Protein AF-A0A0F9H558-F1 (afdb_monomer_lite)

Radius of gyration: 20.4 Å; chains: 1; bounding box: 51×25×59 Å

Organism: NCBI:txid412755

Sequence (124 aa):
IYIVFIVASIFAFLVSLFFAIKIPWKESRGAEGEIINWNEMKKSGKLFAIVISYALLLFIFGMTKSIMVNFLSFDNASNVFNWLYWLLWAGIWPLMVTSLIIGIINLLTGKKMREAFNRGVPFR

Foldseek 3Di:
DLVVVLVVLVVLLVVLVCLLVPLDCDADADPVRHRPDPPLCSNLVNLVSVLSSLVSVLVSLVSVLCCCVPPVPPPVVNVVSVVVSVVSVVVNVVSVVVSVVVVVVCVCPPPVVVVCVVVVPPDD

Secondary structure (DSSP, 8-state):
-HHHHHHHHHHHHHHHHHHHHHS-SS--B-TTS-BS---HHHHHHHHHHHHHHHHHHHHHHHHHHHHIIIII--HHHHHHHHHHHHHHHHHHHHHHHHHHHHHHHHHHH-HHHHHHHHTTPPP-

pLDDT: mean 79.82, std 13.09, range [45.03, 95.44]

Structure (mmCIF, N/CA/C/O backbone):
data_AF-A0A0F9H558-F1
#
_entry.id   AF-A0A0F9H558-F1
#
loop_
_atom_site.group_PDB
_atom_site.id
_atom_site.type_symbol
_atom_site.label_atom_id
_atom_site.label_alt_id
_atom_site.label_comp_id
_atom_site.label_asym_id
_atom_site.label_entity_id
_atom_site.label_seq_id
_atom_site.pdbx_PDB_ins_code
_atom_site.Cartn_x
_atom_site.Cartn_y
_atom_site.Cartn_z
_atom_site.occupancy
_atom_site.B_iso_or_equiv
_atom_site.auth_seq_id
_atom_site.auth_comp_id
_atom_site.auth_asym_id
_atom_site.auth_atom_id
_atom_site.pdbx_PDB_model_num
ATOM 1 N N . ILE A 1 1 ? 12.441 14.117 -16.746 1.00 75.69 1 ILE A N 1
ATOM 2 C CA . ILE A 1 1 ? 11.077 14.197 -16.158 1.00 75.69 1 ILE A CA 1
ATOM 3 C C . ILE A 1 1 ? 10.694 12.885 -15.465 1.00 75.69 1 ILE A C 1
ATOM 5 O O . ILE A 1 1 ? 10.471 12.912 -14.263 1.00 75.69 1 ILE A O 1
ATOM 9 N N . TYR A 1 2 ? 10.719 11.738 -16.155 1.00 77.50 2 TYR A N 1
ATOM 10 C CA . TYR A 1 2 ? 10.347 10.433 -15.576 1.00 77.50 2 TYR A CA 1
ATOM 11 C C . TYR A 1 2 ? 11.103 10.050 -14.292 1.00 77.50 2 TYR A C 1
ATOM 13 O O . TYR A 1 2 ? 10.479 9.623 -13.328 1.00 77.50 2 TYR A O 1
ATOM 21 N N . ILE A 1 3 ? 12.421 10.276 -14.239 1.00 83.50 3 ILE A N 1
ATOM 22 C CA . ILE A 1 3 ? 13.244 9.966 -13.054 1.00 83.50 3 ILE A CA 1
ATOM 23 C C . ILE A 1 3 ? 12.784 10.760 -11.823 1.00 83.50 3 ILE A C 1
ATOM 25 O O . ILE A 1 3 ? 12.618 10.184 -10.755 1.00 83.50 3 ILE A O 1
ATOM 29 N N . VAL A 1 4 ? 12.511 12.062 -11.977 1.00 89.00 4 VAL A N 1
ATOM 30 C CA . VAL A 1 4 ? 12.023 12.915 -10.877 1.00 89.00 4 VAL A CA 1
ATOM 31 C C . VAL A 1 4 ? 10.685 12.396 -10.354 1.00 89.00 4 VAL A C 1
ATOM 33 O O . VAL A 1 4 ? 10.490 12.304 -9.146 1.00 89.00 4 VAL A O 1
ATOM 36 N N . PHE A 1 5 ? 9.788 11.991 -11.256 1.00 88.12 5 PHE A N 1
ATOM 37 C CA . PHE A 1 5 ? 8.484 11.449 -10.882 1.00 88.12 5 PHE A CA 1
ATOM 38 C C . PHE A 1 5 ? 8.598 10.107 -10.146 1.00 88.12 5 PHE A C 1
ATOM 40 O O . PHE A 1 5 ? 7.893 9.883 -9.164 1.00 88.12 5 PHE A O 1
ATOM 47 N N . ILE A 1 6 ? 9.514 9.229 -10.570 1.00 89.19 6 ILE A N 1
ATOM 48 C CA . ILE A 1 6 ? 9.788 7.952 -9.893 1.00 89.19 6 ILE A CA 1
ATOM 49 C C . ILE A 1 6 ? 10.362 8.195 -8.501 1.00 89.19 6 ILE A C 1
ATOM 51 O O . ILE A 1 6 ? 9.872 7.611 -7.540 1.00 89.19 6 ILE A O 1
ATOM 55 N N . VAL A 1 7 ? 11.349 9.083 -8.369 1.00 92.31 7 VAL A N 1
ATOM 56 C CA . VAL A 1 7 ? 11.950 9.419 -7.070 1.00 92.31 7 VAL A CA 1
ATOM 57 C C . VAL A 1 7 ? 10.898 10.005 -6.125 1.00 92.31 7 VAL A C 1
ATOM 59 O O . VAL A 1 7 ? 10.794 9.564 -4.982 1.00 92.31 7 VAL A O 1
ATOM 62 N N . ALA A 1 8 ? 10.061 10.927 -6.610 1.00 93.31 8 ALA A N 1
ATOM 63 C CA . ALA A 1 8 ? 8.950 11.477 -5.836 1.00 93.31 8 ALA A CA 1
ATOM 64 C C . ALA A 1 8 ? 7.934 10.395 -5.426 1.00 93.31 8 ALA A C 1
ATOM 66 O O . ALA A 1 8 ? 7.481 10.375 -4.283 1.00 93.31 8 ALA A O 1
ATOM 67 N N . SER A 1 9 ? 7.619 9.460 -6.328 1.00 92.38 9 SER A N 1
ATOM 68 C CA . SER A 1 9 ? 6.700 8.347 -6.055 1.00 92.38 9 SER A CA 1
ATOM 69 C C . SER A 1 9 ? 7.269 7.376 -5.020 1.00 92.38 9 SER A C 1
ATOM 71 O O . SER A 1 9 ? 6.544 6.952 -4.126 1.00 92.38 9 SER A O 1
ATOM 73 N N . ILE A 1 10 ? 8.567 7.063 -5.090 1.00 94.19 10 ILE A N 1
ATOM 74 C CA . ILE A 1 10 ? 9.266 6.237 -4.095 1.00 94.19 10 ILE A CA 1
ATOM 75 C C . ILE A 1 10 ? 9.249 6.932 -2.734 1.00 94.19 10 ILE A C 1
ATOM 77 O O . ILE A 1 10 ? 8.938 6.299 -1.729 1.00 94.19 10 ILE A O 1
ATOM 81 N N . PHE A 1 11 ? 9.530 8.236 -2.688 1.00 95.44 11 PHE A N 1
ATOM 82 C CA . PHE A 1 11 ? 9.467 8.998 -1.444 1.00 95.44 11 PHE A CA 1
ATOM 83 C C . PHE A 1 11 ? 8.055 8.973 -0.840 1.00 95.44 11 PHE A C 1
ATOM 85 O O . PHE A 1 11 ? 7.890 8.625 0.329 1.00 95.44 11 PHE A O 1
ATOM 92 N N . ALA A 1 12 ? 7.026 9.256 -1.643 1.00 93.38 12 ALA A N 1
ATOM 93 C CA . ALA A 1 12 ? 5.632 9.178 -1.211 1.00 93.38 12 ALA A CA 1
ATOM 94 C C . ALA A 1 12 ? 5.259 7.765 -0.727 1.00 93.38 12 ALA A C 1
ATOM 96 O O . ALA A 1 12 ? 4.594 7.613 0.301 1.00 93.38 12 ALA A O 1
ATOM 97 N N . PHE A 1 13 ? 5.734 6.726 -1.422 1.00 95.06 13 PHE A N 1
ATOM 98 C CA . PHE A 1 13 ? 5.543 5.333 -1.030 1.00 95.06 13 PHE A CA 1
ATOM 99 C C . PHE A 1 13 ? 6.150 5.064 0.349 1.00 95.06 13 PHE A C 1
ATOM 101 O O . PHE A 1 13 ? 5.444 4.572 1.228 1.00 95.06 13 PHE A O 1
ATOM 108 N N . LEU A 1 14 ? 7.406 5.452 0.582 1.00 95.25 14 LEU A N 1
ATOM 109 C CA . LEU A 1 14 ? 8.083 5.261 1.867 1.00 95.25 14 LEU A CA 1
ATOM 110 C C . LEU A 1 14 ? 7.373 5.995 3.009 1.00 95.25 14 LEU A C 1
ATOM 112 O O . LEU A 1 14 ? 7.190 5.423 4.083 1.00 95.25 14 LEU A O 1
ATOM 116 N N . VAL A 1 15 ? 6.916 7.227 2.772 1.00 93.06 15 VAL A N 1
ATOM 117 C CA . VAL A 1 15 ? 6.138 7.994 3.755 1.00 93.06 15 VAL A CA 1
ATOM 118 C C . VAL A 1 15 ? 4.826 7.276 4.083 1.00 93.06 15 VAL A C 1
ATOM 120 O O . VAL A 1 15 ? 4.512 7.068 5.255 1.00 93.06 15 VAL A O 1
ATOM 123 N N . SER A 1 16 ? 4.073 6.841 3.068 1.00 92.50 16 SER A N 1
ATOM 124 C CA . SER A 1 16 ? 2.810 6.119 3.276 1.00 92.50 16 SER A CA 1
ATOM 125 C C . SER A 1 16 ? 3.009 4.789 4.012 1.00 92.50 16 SER A C 1
ATOM 127 O O . SER A 1 16 ? 2.258 4.475 4.936 1.00 92.50 16 SER A O 1
ATOM 129 N N . LEU A 1 17 ? 4.070 4.049 3.673 1.00 92.19 17 LEU A N 1
ATOM 130 C CA . LEU A 1 17 ? 4.438 2.790 4.310 1.00 92.19 17 LEU A CA 1
ATOM 131 C C . LEU A 1 17 ? 4.816 3.012 5.780 1.00 92.19 17 LEU A C 1
ATOM 133 O O . LEU A 1 17 ? 4.385 2.261 6.654 1.00 92.19 17 LEU A O 1
ATOM 137 N N . PHE A 1 18 ? 5.566 4.077 6.074 1.00 92.44 18 PHE A N 1
ATOM 138 C CA . PHE A 1 18 ? 5.916 4.450 7.441 1.00 92.44 18 PHE A CA 1
ATOM 139 C C . PHE A 1 18 ? 4.670 4.708 8.295 1.00 92.44 18 PHE A C 1
ATOM 141 O O . PHE A 1 18 ? 4.568 4.177 9.402 1.00 92.44 18 PHE A O 1
ATOM 148 N N . PHE A 1 19 ? 3.687 5.455 7.780 1.00 87.31 19 PHE A N 1
ATOM 149 C CA . PHE A 1 19 ? 2.411 5.651 8.475 1.00 87.31 19 PHE A CA 1
ATOM 150 C C . PHE A 1 19 ? 1.632 4.341 8.634 1.00 87.31 19 PHE A C 1
ATOM 152 O O . PHE A 1 19 ? 1.131 4.060 9.725 1.00 87.31 19 PHE A O 1
ATOM 159 N N . ALA A 1 20 ? 1.578 3.510 7.591 1.00 89.38 20 ALA A N 1
ATOM 160 C CA . ALA A 1 20 ? 0.913 2.212 7.638 1.00 89.38 20 ALA A CA 1
ATOM 161 C C . ALA A 1 20 ? 1.507 1.293 8.724 1.00 89.38 20 ALA A C 1
ATOM 163 O O . ALA A 1 20 ? 0.766 0.609 9.431 1.00 89.38 20 ALA A O 1
ATOM 164 N N . ILE A 1 21 ? 2.829 1.299 8.908 1.00 89.50 21 ILE A N 1
ATOM 165 C CA . ILE A 1 21 ? 3.505 0.485 9.927 1.00 89.50 21 ILE A CA 1
ATOM 166 C C . ILE A 1 21 ? 3.342 1.102 11.322 1.00 89.50 21 ILE A C 1
ATOM 168 O O . ILE A 1 21 ? 2.969 0.398 12.262 1.00 89.50 21 ILE A O 1
ATOM 172 N N . LYS A 1 22 ? 3.591 2.411 11.460 1.00 87.81 22 LYS A N 1
ATOM 173 C CA . LYS A 1 22 ? 3.649 3.106 12.755 1.00 87.81 22 LYS A CA 1
ATOM 174 C C . LYS A 1 22 ? 2.299 3.184 13.462 1.00 87.81 22 LYS A C 1
ATOM 176 O O . LYS A 1 22 ? 2.265 3.165 14.690 1.00 87.81 22 LYS A O 1
ATOM 181 N N . ILE A 1 23 ? 1.190 3.289 12.728 1.00 83.81 23 ILE A N 1
ATOM 182 C CA . ILE A 1 23 ? -0.138 3.343 13.347 1.00 83.81 23 ILE A CA 1
ATOM 183 C C . ILE A 1 23 ? -0.459 1.951 13.918 1.00 83.81 23 ILE A C 1
ATOM 185 O O . ILE A 1 23 ? -0.502 0.986 13.157 1.00 83.81 23 ILE A O 1
ATOM 189 N N . PRO A 1 24 ? -0.678 1.779 15.231 1.00 79.19 24 PRO A N 1
ATOM 190 C CA . PRO A 1 24 ? -1.015 0.478 15.801 1.00 79.19 24 PRO A CA 1
ATOM 191 C C . PRO A 1 24 ? -2.454 0.068 15.449 1.00 79.19 24 PRO A C 1
ATOM 193 O O . PRO A 1 24 ? -3.347 0.904 15.348 1.00 79.19 24 PRO A O 1
ATOM 196 N N . TRP A 1 25 ? -2.689 -1.239 15.280 1.00 71.38 25 TRP A N 1
ATOM 197 C CA . TRP A 1 25 ? -4.038 -1.795 15.054 1.00 71.38 25 TRP A CA 1
ATOM 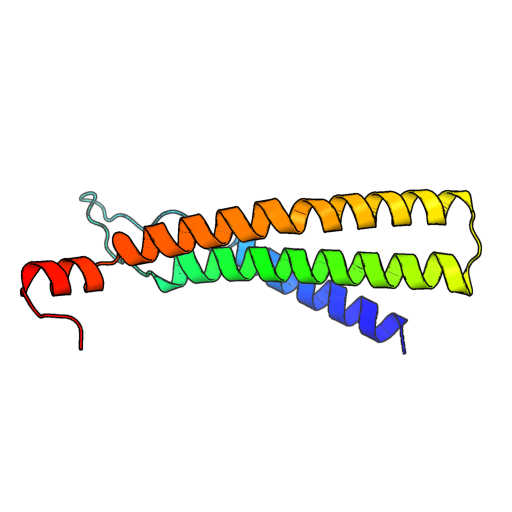198 C C . TRP A 1 25 ? -4.886 -1.858 16.331 1.00 71.38 25 TRP A C 1
ATOM 200 O O . TRP A 1 25 ? -6.115 -1.824 16.269 1.00 71.38 25 TRP A O 1
ATOM 210 N N . LYS A 1 26 ? -4.230 -2.015 17.486 1.00 68.00 26 LYS A N 1
ATOM 211 C CA . LYS A 1 26 ? -4.887 -2.153 18.786 1.00 68.00 26 LYS A CA 1
ATOM 212 C C . LYS A 1 26 ? -5.068 -0.778 19.419 1.00 68.00 26 LYS A C 1
ATOM 214 O O . LYS A 1 26 ? -4.144 0.032 19.408 1.00 68.00 26 LYS A O 1
ATOM 219 N N . GLU A 1 27 ? -6.245 -0.557 19.995 1.00 68.06 27 GLU A N 1
ATOM 220 C CA . GLU A 1 27 ? -6.487 0.613 20.835 1.00 68.06 27 GLU A CA 1
ATOM 221 C C . GLU A 1 27 ? -5.639 0.526 22.107 1.00 68.06 27 GLU A C 1
ATOM 223 O O . GLU A 1 27 ? -5.400 -0.563 22.640 1.00 68.06 27 GLU A O 1
ATOM 228 N N . SER A 1 28 ? -5.208 1.680 22.607 1.00 64.25 28 SER A N 1
ATOM 229 C CA . SER A 1 28 ? -4.567 1.778 23.915 1.00 64.25 28 SER A CA 1
ATOM 230 C C . SER A 1 28 ? -5.595 1.417 24.993 1.00 64.25 28 SER A C 1
ATOM 232 O O . SER A 1 28 ? -6.600 2.112 25.152 1.00 64.25 28 SER A O 1
ATOM 234 N N . ARG A 1 29 ? -5.362 0.307 25.702 1.00 57.78 29 ARG A N 1
ATOM 235 C CA . ARG A 1 29 ? -6.142 -0.088 26.882 1.00 57.78 29 ARG A CA 1
ATOM 236 C C . ARG A 1 29 ? -5.506 0.521 28.128 1.00 57.78 29 ARG A C 1
ATOM 238 O O . ARG A 1 29 ? -4.282 0.571 28.221 1.00 57.78 29 ARG A O 1
ATOM 245 N N . GLY A 1 30 ? -6.333 0.995 29.047 1.00 59.97 30 GLY A N 1
ATOM 246 C CA . GLY A 1 30 ? -5.906 1.472 30.354 1.00 59.97 30 GLY A CA 1
ATOM 247 C C . GLY A 1 30 ? -5.509 0.358 31.301 1.00 59.97 30 GLY A C 1
ATOM 248 O O . GLY A 1 30 ? -5.695 -0.820 30.997 1.00 59.97 30 GLY A O 1
ATOM 249 N N . ALA A 1 31 ? -4.986 0.753 32.462 1.00 56.69 31 ALA A N 1
ATOM 250 C CA . ALA A 1 31 ? -4.577 -0.158 33.531 1.00 56.69 31 ALA A CA 1
ATOM 251 C C . ALA A 1 31 ? -5.723 -1.074 34.007 1.00 56.69 31 ALA A C 1
ATOM 253 O O . ALA A 1 31 ? -5.473 -2.203 34.410 1.00 56.69 31 ALA A O 1
ATOM 254 N N . GLU A 1 32 ? -6.973 -0.627 33.870 1.00 63.72 32 GLU A N 1
ATOM 255 C CA . GLU A 1 32 ? -8.179 -1.377 34.250 1.00 63.72 32 GLU A CA 1
ATOM 256 C C . GLU A 1 32 ? -8.824 -2.131 33.068 1.00 63.72 32 GLU A C 1
ATOM 258 O O . GLU A 1 32 ? -9.924 -2.662 33.166 1.00 63.72 32 GLU A O 1
ATOM 263 N N . GLY A 1 33 ? -8.151 -2.193 31.912 1.00 57.66 33 GLY A N 1
ATOM 264 C CA . GLY A 1 33 ? -8.668 -2.850 30.706 1.00 57.66 33 GLY A CA 1
ATOM 265 C C . GLY A 1 33 ? -9.668 -2.013 29.901 1.00 57.66 33 GLY A C 1
ATOM 266 O O . GLY A 1 33 ? -10.049 -2.420 28.799 1.00 57.66 33 GLY A O 1
ATOM 267 N N . GLU A 1 34 ? -10.034 -0.826 30.388 1.00 49.91 34 GLU A N 1
ATOM 268 C CA . GLU A 1 34 ? -10.906 0.108 29.680 1.00 49.91 34 GLU A CA 1
ATOM 269 C C . GLU A 1 34 ? -10.241 0.664 28.411 1.00 49.91 34 GLU A C 1
ATOM 271 O O . GLU A 1 34 ? -9.041 0.949 28.370 1.00 49.91 34 GLU A O 1
ATOM 276 N N . ILE A 1 35 ? -11.015 0.824 27.335 1.00 56.59 35 ILE A N 1
ATOM 277 C CA . ILE A 1 35 ? -10.534 1.434 26.091 1.00 56.59 35 ILE A CA 1
ATOM 278 C C . ILE A 1 35 ? -10.483 2.953 26.310 1.00 56.59 35 ILE A C 1
ATOM 280 O O . ILE A 1 35 ? -11.488 3.634 26.134 1.00 56.59 35 ILE A O 1
ATOM 284 N N . ILE A 1 36 ? -9.311 3.482 26.681 1.00 53.25 36 ILE A N 1
ATOM 285 C CA . ILE A 1 36 ? -9.120 4.908 27.024 1.00 53.25 36 ILE A CA 1
ATOM 286 C C . ILE A 1 36 ? -9.417 5.827 25.826 1.00 53.25 36 ILE A C 1
ATOM 288 O O . ILE A 1 36 ? -9.784 6.986 25.992 1.00 53.25 36 ILE A O 1
ATOM 292 N N . ASN A 1 37 ? -9.266 5.332 24.596 1.00 51.75 37 ASN A N 1
ATOM 293 C CA . ASN A 1 37 ? -9.561 6.103 23.394 1.00 51.75 37 ASN A CA 1
ATOM 294 C C . ASN A 1 37 ? -9.994 5.175 22.258 1.00 51.75 37 ASN A C 1
ATOM 296 O O . ASN A 1 37 ? -9.166 4.468 21.695 1.00 51.75 37 ASN A O 1
ATOM 300 N N . TRP A 1 38 ? -11.280 5.191 21.902 1.00 51.88 38 TRP A N 1
ATOM 301 C CA . TRP A 1 38 ? -11.776 4.588 20.663 1.00 51.88 38 TRP A CA 1
ATOM 302 C C . TRP A 1 38 ? -11.605 5.611 19.539 1.00 51.88 38 TRP A C 1
ATOM 304 O O . TRP A 1 38 ? -12.514 6.384 19.236 1.00 51.88 38 TRP A O 1
ATOM 314 N N . ASN A 1 39 ? -10.403 5.689 18.966 1.00 61.72 39 ASN A N 1
ATOM 315 C CA . ASN A 1 39 ? -10.153 6.617 17.870 1.00 61.72 39 ASN A CA 1
ATOM 316 C C . ASN A 1 39 ? -10.392 5.904 16.531 1.00 61.72 39 ASN A C 1
ATOM 318 O O . ASN A 1 39 ? -9.466 5.361 15.929 1.00 61.72 39 ASN A O 1
ATOM 322 N N . GLU A 1 40 ? -11.640 5.934 16.049 1.00 57.53 40 GLU A N 1
ATOM 323 C CA . GLU A 1 40 ? -12.051 5.347 14.757 1.00 57.53 40 GLU A CA 1
ATOM 324 C C . GLU A 1 40 ? -11.203 5.850 13.575 1.00 57.53 40 GLU A C 1
ATOM 326 O O . GLU A 1 40 ? -11.012 5.125 12.591 1.00 57.53 40 GLU A O 1
ATOM 331 N N . MET A 1 41 ? -10.616 7.051 13.689 1.00 61.53 41 MET A N 1
ATOM 332 C CA . MET A 1 41 ? -9.708 7.594 12.676 1.00 61.53 41 MET A CA 1
ATOM 333 C C . MET A 1 41 ? -8.356 6.871 12.639 1.00 61.53 41 MET A C 1
ATOM 335 O O . MET A 1 41 ? -7.733 6.845 11.583 1.00 61.53 41 MET A O 1
ATOM 339 N N . LYS A 1 42 ? -7.893 6.234 13.727 1.00 68.44 42 LYS A N 1
ATOM 340 C CA . LYS A 1 42 ? -6.626 5.475 13.727 1.00 68.44 42 LYS A CA 1
ATOM 341 C C . LYS A 1 42 ? -6.729 4.196 12.898 1.00 68.44 42 LYS A C 1
ATOM 343 O O . LYS A 1 42 ? -5.874 3.955 12.049 1.00 68.44 42 LYS A O 1
ATOM 348 N N . LYS A 1 43 ? -7.782 3.394 13.096 1.00 69.06 43 LYS A N 1
ATOM 349 C CA . LYS A 1 43 ? -7.992 2.146 12.332 1.00 69.06 43 LYS A CA 1
ATOM 350 C C . LYS A 1 43 ? -8.256 2.425 10.856 1.00 69.06 43 LYS A C 1
ATOM 352 O O . LYS A 1 43 ? -7.616 1.830 9.991 1.00 69.06 43 LYS A O 1
ATOM 357 N N . SER A 1 44 ? -9.147 3.375 10.579 1.00 71.25 44 SER A N 1
ATOM 358 C CA . SER A 1 44 ? -9.479 3.785 9.211 1.00 71.25 44 SER A CA 1
ATOM 359 C C . SER A 1 44 ? -8.280 4.446 8.521 1.00 71.25 44 SER A C 1
ATOM 361 O O . SER A 1 44 ? -7.985 4.138 7.371 1.00 71.25 44 SER A O 1
ATOM 363 N N . GLY A 1 45 ? -7.521 5.275 9.247 1.00 79.94 45 GLY A N 1
ATOM 364 C CA . GLY A 1 45 ? -6.297 5.908 8.755 1.00 79.94 45 GLY A CA 1
ATOM 365 C C . GLY A 1 45 ? -5.183 4.908 8.441 1.00 79.94 45 GLY A C 1
ATOM 366 O O . GLY A 1 45 ? -4.491 5.066 7.438 1.00 79.94 45 GLY A O 1
ATOM 367 N N . LYS A 1 46 ? -5.042 3.835 9.232 1.00 85.00 46 LYS A N 1
ATOM 368 C CA . LYS A 1 46 ? -4.094 2.753 8.933 1.00 85.00 46 LYS A CA 1
ATOM 369 C C . LYS A 1 46 ? -4.456 2.012 7.647 1.00 85.00 46 LYS A C 1
ATOM 371 O O . LYS A 1 46 ? -3.586 1.809 6.806 1.00 85.00 46 LYS A O 1
ATOM 376 N N . LEU A 1 47 ? -5.722 1.619 7.487 1.00 85.06 47 LEU A N 1
ATOM 377 C CA . LEU A 1 47 ? -6.204 0.970 6.262 1.00 85.06 47 LEU A CA 1
ATOM 378 C C . LEU A 1 47 ? -5.994 1.859 5.042 1.00 85.06 47 LEU A C 1
ATOM 380 O O . LEU A 1 47 ? -5.474 1.401 4.031 1.00 85.06 47 LEU A O 1
ATOM 384 N N . PHE A 1 48 ? -6.329 3.140 5.164 1.00 85.94 48 PHE A N 1
ATOM 385 C CA . PHE A 1 48 ? -6.115 4.118 4.109 1.00 85.94 48 PHE A CA 1
ATOM 386 C C . PHE A 1 48 ? -4.632 4.248 3.733 1.00 85.94 48 PHE A C 1
ATOM 388 O O . PHE A 1 48 ? -4.295 4.213 2.552 1.00 85.94 48 PHE A O 1
ATOM 395 N N . ALA A 1 49 ? -3.732 4.302 4.721 1.00 89.06 49 ALA A N 1
ATOM 396 C CA . ALA A 1 49 ? -2.291 4.323 4.480 1.00 89.06 49 ALA A CA 1
ATOM 397 C C . ALA A 1 49 ? -1.794 3.049 3.771 1.00 89.06 49 ALA A C 1
ATOM 399 O O . ALA A 1 49 ? -0.964 3.144 2.871 1.00 89.06 49 ALA A O 1
ATOM 400 N N . ILE A 1 50 ? -2.327 1.871 4.123 1.00 90.12 50 ILE A N 1
ATOM 401 C CA . ILE A 1 50 ? -2.018 0.601 3.442 1.00 90.12 50 ILE A CA 1
ATOM 402 C C . ILE A 1 50 ? -2.480 0.643 1.980 1.00 90.12 50 ILE A C 1
ATOM 404 O O . ILE A 1 50 ? -1.701 0.314 1.087 1.00 90.12 50 ILE A O 1
ATOM 408 N N . VAL A 1 51 ? -3.720 1.075 1.725 1.00 90.75 51 VAL A N 1
ATOM 409 C CA . VAL A 1 51 ? -4.287 1.173 0.369 1.00 90.75 51 VAL A CA 1
ATOM 410 C C . VAL A 1 51 ? -3.477 2.146 -0.489 1.00 90.75 51 VAL A C 1
ATOM 412 O O . VAL A 1 51 ? -3.109 1.805 -1.611 1.00 90.75 51 VAL A O 1
ATOM 415 N N . ILE A 1 52 ? -3.134 3.325 0.041 1.00 92.31 52 ILE A N 1
ATOM 416 C CA . ILE A 1 52 ? -2.294 4.305 -0.664 1.00 92.31 52 ILE A CA 1
ATOM 417 C C . ILE A 1 52 ? -0.906 3.739 -0.945 1.00 92.31 52 ILE A C 1
ATOM 419 O O . ILE A 1 52 ? -0.409 3.873 -2.060 1.00 92.31 52 ILE A O 1
ATOM 423 N N . SER A 1 53 ? -0.278 3.107 0.047 1.00 93.31 53 SER A N 1
ATOM 424 C CA . SER A 1 53 ? 1.052 2.522 -0.117 1.00 93.31 53 SER A CA 1
ATOM 425 C C . SER A 1 53 ? 1.053 1.463 -1.220 1.00 93.31 53 SER A C 1
ATOM 427 O O . SER A 1 53 ? 1.931 1.464 -2.081 1.00 93.31 53 SER A O 1
ATOM 429 N N . TYR A 1 54 ? 0.014 0.628 -1.271 1.00 93.44 54 TYR A N 1
ATOM 430 C CA . TYR A 1 54 ? -0.157 -0.352 -2.336 1.00 93.44 54 TYR A CA 1
ATOM 431 C C . TYR A 1 54 ? -0.390 0.293 -3.709 1.00 93.44 54 TYR A C 1
ATOM 433 O O . TYR A 1 54 ? 0.231 -0.109 -4.692 1.00 93.44 54 TYR A O 1
ATOM 441 N N . ALA A 1 55 ? -1.237 1.323 -3.784 1.00 91.94 55 ALA A N 1
ATOM 442 C CA . ALA A 1 55 ? -1.491 2.053 -5.024 1.00 91.94 55 ALA A CA 1
ATOM 443 C C . ALA A 1 55 ? -0.217 2.724 -5.567 1.00 91.94 55 ALA A C 1
ATOM 445 O O . ALA A 1 55 ? 0.056 2.651 -6.764 1.00 91.94 55 ALA A O 1
ATOM 446 N N . LEU A 1 56 ? 0.600 3.317 -4.690 1.00 93.50 56 LEU A N 1
ATOM 447 C CA . LEU A 1 56 ? 1.892 3.901 -5.055 1.00 93.50 56 LEU A CA 1
ATOM 448 C C . LEU A 1 56 ? 2.892 2.836 -5.512 1.00 93.50 56 LEU A C 1
ATOM 450 O O . LEU A 1 56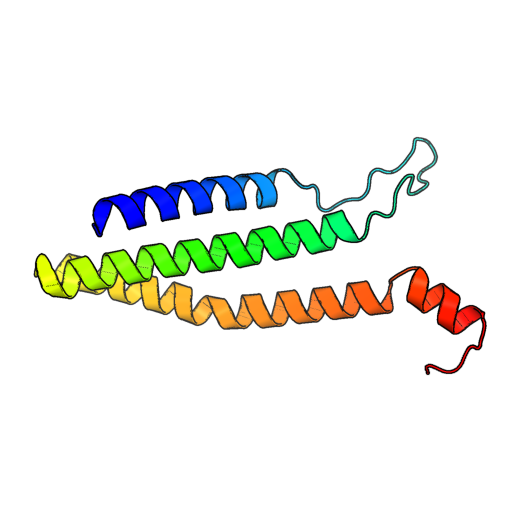 ? 3.593 3.052 -6.497 1.00 93.50 56 LEU A O 1
ATOM 454 N N . LEU A 1 57 ? 2.934 1.676 -4.851 1.00 93.62 57 LEU A N 1
ATOM 455 C CA . LEU A 1 57 ? 3.769 0.553 -5.278 1.00 93.62 57 LEU A CA 1
ATOM 456 C C . LEU A 1 57 ? 3.391 0.091 -6.691 1.00 93.62 57 LEU A C 1
ATOM 458 O O . LEU A 1 57 ? 4.254 -0.046 -7.557 1.00 93.62 57 LEU A O 1
ATOM 462 N N . LEU A 1 58 ? 2.095 -0.090 -6.943 1.00 93.62 58 LEU A N 1
ATOM 463 C CA . LEU A 1 58 ? 1.567 -0.473 -8.248 1.00 93.62 58 LEU A CA 1
ATOM 464 C C . LEU A 1 58 ? 1.901 0.576 -9.314 1.00 93.62 58 LEU A C 1
ATOM 466 O O . LEU A 1 58 ? 2.312 0.228 -10.421 1.00 93.62 58 LEU A O 1
ATOM 470 N N . PHE A 1 59 ? 1.781 1.857 -8.966 1.00 91.94 59 PHE A N 1
ATOM 471 C CA . PHE A 1 59 ? 2.148 2.962 -9.840 1.00 91.94 59 PHE A CA 1
ATOM 472 C C . PHE A 1 59 ? 3.644 2.946 -10.199 1.00 91.94 59 PHE A C 1
ATOM 474 O O . PHE A 1 59 ? 3.993 3.043 -11.377 1.00 91.94 59 PHE A O 1
ATOM 481 N N . ILE A 1 60 ? 4.530 2.748 -9.215 1.00 92.00 60 ILE A N 1
ATOM 482 C CA . ILE A 1 60 ? 5.981 2.625 -9.432 1.00 92.00 60 ILE A CA 1
ATOM 483 C C . ILE A 1 60 ? 6.280 1.454 -10.376 1.00 92.00 60 ILE A C 1
ATOM 485 O O . ILE A 1 60 ? 7.010 1.624 -11.349 1.00 92.00 60 ILE A O 1
ATOM 489 N N . PHE A 1 61 ? 5.685 0.281 -10.142 1.00 90.94 61 PHE A N 1
ATOM 490 C CA . PHE A 1 61 ? 5.883 -0.883 -11.010 1.00 90.94 61 PHE A CA 1
ATOM 491 C C . PHE A 1 61 ? 5.334 -0.671 -12.426 1.00 90.94 61 PHE A C 1
ATOM 493 O O . PHE A 1 61 ? 5.975 -1.086 -13.391 1.00 90.94 61 PHE A O 1
ATOM 500 N N . GLY A 1 62 ? 4.197 0.014 -12.574 1.00 89.50 62 GLY A N 1
ATOM 501 C CA . GLY A 1 62 ? 3.638 0.375 -13.879 1.00 89.50 62 GLY A CA 1
ATOM 502 C C . GLY A 1 62 ? 4.556 1.309 -14.671 1.00 89.50 62 GLY A C 1
ATOM 503 O O . GLY A 1 62 ? 4.803 1.080 -15.856 1.00 89.50 62 GLY A O 1
ATOM 504 N N . MET A 1 63 ? 5.128 2.315 -14.004 1.00 88.94 63 MET A N 1
ATOM 505 C CA . MET A 1 63 ? 6.117 3.225 -14.590 1.00 88.94 63 MET A CA 1
ATOM 506 C C . MET A 1 63 ? 7.391 2.481 -15.002 1.00 88.94 63 MET A C 1
ATOM 508 O O . MET A 1 63 ? 7.842 2.622 -16.138 1.00 88.94 63 MET A O 1
ATOM 512 N N . THR A 1 64 ? 7.944 1.648 -14.116 1.00 87.94 64 THR A N 1
ATOM 513 C CA . THR A 1 64 ? 9.152 0.858 -14.400 1.00 87.94 64 THR A CA 1
ATOM 514 C C . THR A 1 64 ? 8.934 -0.096 -15.571 1.00 87.94 64 THR A C 1
ATOM 516 O O . THR A 1 64 ? 9.773 -0.156 -16.466 1.00 87.94 64 THR A O 1
ATOM 519 N N . LYS A 1 65 ? 7.784 -0.782 -15.627 1.00 87.12 65 LYS A N 1
ATOM 520 C CA . LYS A 1 65 ? 7.396 -1.618 -16.771 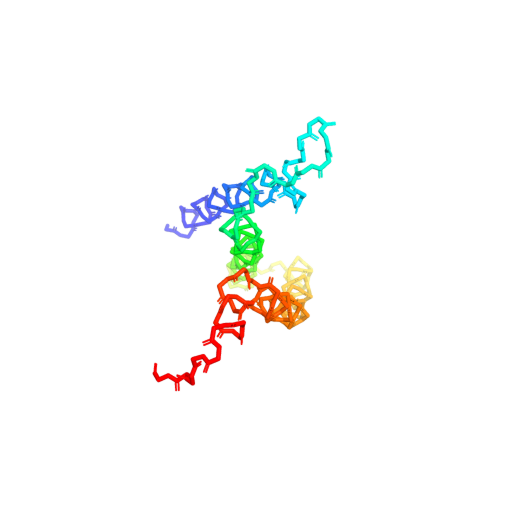1.00 87.12 65 LYS A CA 1
ATOM 521 C C . LYS A 1 65 ? 7.360 -0.804 -18.065 1.00 87.12 65 LYS A C 1
ATOM 523 O O . LYS A 1 65 ? 7.940 -1.228 -19.057 1.00 87.12 65 LYS A O 1
ATOM 528 N N . SER A 1 66 ? 6.694 0.352 -18.059 1.00 85.81 66 SER A N 1
ATOM 529 C CA . SER A 1 66 ? 6.590 1.214 -19.243 1.00 85.81 66 SER A CA 1
ATOM 530 C C . SER A 1 66 ? 7.964 1.667 -19.743 1.00 85.81 66 SER A C 1
ATOM 532 O O . SER A 1 66 ? 8.222 1.657 -20.944 1.00 85.81 66 SER A O 1
ATOM 534 N N . ILE A 1 67 ? 8.876 2.000 -18.829 1.00 86.50 67 ILE A N 1
ATOM 535 C CA . ILE A 1 67 ? 10.240 2.404 -19.180 1.00 86.50 67 ILE A CA 1
ATOM 536 C C . ILE A 1 67 ? 11.034 1.230 -19.760 1.00 86.50 67 ILE A C 1
ATOM 538 O O . ILE A 1 67 ? 11.676 1.376 -20.797 1.00 86.50 67 ILE A O 1
ATOM 542 N N . MET A 1 68 ? 10.964 0.058 -19.128 1.00 83.62 68 MET A N 1
ATOM 543 C CA . MET A 1 68 ? 11.696 -1.130 -19.578 1.00 83.62 68 MET A CA 1
ATOM 544 C C . MET A 1 68 ? 11.252 -1.588 -20.970 1.00 83.62 68 MET A C 1
ATOM 546 O O . MET A 1 68 ? 12.100 -1.810 -21.831 1.00 83.62 68 MET A O 1
ATOM 550 N N . VAL A 1 69 ? 9.937 -1.656 -21.203 1.00 80.31 69 VAL A N 1
ATOM 551 C CA . VAL A 1 69 ? 9.360 -2.124 -22.472 1.00 80.31 69 VAL A CA 1
ATOM 552 C C . VAL A 1 69 ? 9.606 -1.136 -23.613 1.00 80.31 69 VAL A C 1
ATOM 554 O O . VAL A 1 69 ? 9.911 -1.562 -24.719 1.00 80.31 69 VAL A O 1
ATOM 557 N N . ASN A 1 70 ? 9.485 0.173 -23.364 1.00 81.75 70 ASN A N 1
ATOM 558 C CA . ASN A 1 70 ? 9.527 1.169 -24.441 1.00 81.75 70 ASN A CA 1
ATOM 559 C C . ASN A 1 70 ? 10.922 1.759 -24.706 1.00 81.75 70 ASN A C 1
ATOM 561 O O . ASN A 1 70 ? 11.132 2.310 -25.782 1.00 81.75 70 ASN A O 1
ATOM 565 N N . PHE A 1 71 ? 11.855 1.701 -23.745 1.00 80.38 71 PHE A N 1
ATOM 566 C CA . PHE A 1 71 ? 13.138 2.417 -23.855 1.00 80.38 71 PHE A CA 1
ATOM 567 C C . PHE A 1 71 ? 14.384 1.543 -23.717 1.00 80.38 71 PHE A C 1
ATOM 569 O O . PHE A 1 71 ? 15.419 1.909 -24.266 1.00 80.38 71 PHE A O 1
ATOM 576 N N . LEU A 1 72 ? 14.331 0.437 -22.968 1.00 77.50 72 LEU A N 1
ATOM 577 C CA . LEU A 1 72 ? 15.527 -0.357 -22.653 1.00 77.50 72 LEU A CA 1
ATOM 578 C C . LEU A 1 72 ? 15.579 -1.722 -23.354 1.00 77.50 72 LEU A C 1
ATOM 580 O O . LEU A 1 72 ? 16.641 -2.335 -23.349 1.00 77.50 72 LEU A O 1
ATOM 584 N N . SER A 1 73 ? 14.477 -2.188 -23.954 1.00 69.94 73 SER A N 1
ATOM 585 C CA . SER A 1 73 ? 14.379 -3.418 -24.767 1.00 69.94 73 SER A CA 1
ATOM 586 C C . SER A 1 73 ? 15.110 -4.640 -24.188 1.00 69.94 73 SER A C 1
ATOM 588 O O . SER A 1 73 ? 15.660 -5.460 -24.917 1.00 69.94 73 SER A O 1
ATOM 590 N N . PHE A 1 74 ? 15.143 -4.776 -22.860 1.00 76.62 74 PHE A N 1
ATOM 591 C CA . PHE A 1 74 ? 15.676 -5.971 -22.212 1.00 76.62 74 PHE A CA 1
ATOM 592 C C . PHE A 1 74 ? 14.570 -7.022 -22.151 1.00 76.62 74 PHE A C 1
ATOM 594 O O . PHE A 1 74 ? 13.734 -6.968 -21.247 1.00 76.62 74 PHE A O 1
ATOM 601 N N . ASP A 1 75 ? 14.564 -7.979 -23.078 1.00 78.00 75 ASP A N 1
ATOM 602 C CA . ASP A 1 75 ? 13.489 -8.979 -23.206 1.00 78.00 75 ASP A CA 1
ATOM 603 C C . ASP A 1 75 ? 13.230 -9.752 -21.903 1.00 78.00 75 ASP A C 1
ATOM 605 O O . ASP A 1 75 ? 12.096 -9.840 -21.423 1.00 78.00 75 ASP A O 1
ATOM 609 N N . ASN A 1 76 ? 14.287 -10.242 -21.251 1.00 80.50 76 ASN A N 1
ATOM 610 C CA . ASN A 1 76 ? 14.145 -11.025 -20.020 1.00 80.50 76 ASN A CA 1
ATOM 611 C C . ASN A 1 76 ? 13.689 -10.176 -18.823 1.00 80.50 76 ASN A C 1
ATOM 613 O O . ASN A 1 76 ? 12.804 -10.588 -18.072 1.00 80.50 76 ASN A O 1
ATOM 617 N N . ALA A 1 77 ? 14.258 -8.980 -18.644 1.00 79.44 77 ALA A N 1
ATOM 618 C CA . ALA A 1 77 ? 13.880 -8.100 -17.538 1.00 79.44 77 ALA A CA 1
ATOM 619 C C . ALA A 1 77 ? 12.444 -7.581 -17.705 1.00 79.44 77 ALA A C 1
ATOM 621 O O . ALA A 1 77 ? 11.674 -7.554 -16.744 1.00 79.44 77 ALA A O 1
ATOM 622 N N . SER A 1 78 ? 12.054 -7.237 -18.935 1.00 81.38 78 SER A N 1
ATOM 623 C CA . SER A 1 78 ? 10.710 -6.753 -19.258 1.00 81.38 78 SER A CA 1
ATOM 624 C C . SER A 1 78 ? 9.640 -7.788 -18.918 1.00 81.38 78 SER A C 1
ATOM 626 O O . SER A 1 78 ? 8.612 -7.434 -18.341 1.00 81.38 78 SER A O 1
ATOM 628 N N . ASN A 1 79 ? 9.904 -9.071 -19.180 1.00 85.38 79 ASN A N 1
ATOM 629 C CA . ASN A 1 79 ? 8.994 -10.159 -18.822 1.00 85.38 79 ASN A CA 1
ATOM 630 C C . ASN A 1 79 ? 8.808 -10.299 -17.305 1.00 85.38 79 ASN A C 1
ATOM 632 O O . ASN A 1 79 ? 7.673 -10.424 -16.841 1.00 85.38 79 ASN A O 1
ATOM 636 N N . VAL A 1 80 ? 9.886 -10.204 -16.519 1.00 87.31 80 VAL A N 1
ATOM 637 C CA . VAL A 1 80 ? 9.816 -10.271 -15.048 1.00 87.31 80 VAL A CA 1
ATOM 638 C C . VAL A 1 80 ? 9.020 -9.095 -14.475 1.00 87.31 80 VAL A C 1
ATOM 640 O O . VAL A 1 80 ? 8.119 -9.301 -13.661 1.00 87.31 80 VAL A O 1
ATOM 643 N N . PHE A 1 81 ? 9.290 -7.865 -14.923 1.00 85.50 81 PHE A N 1
ATOM 644 C CA . PHE A 1 81 ? 8.541 -6.684 -14.476 1.00 85.50 81 PHE A CA 1
ATOM 645 C C . PHE A 1 81 ? 7.078 -6.717 -14.915 1.00 85.50 81 PHE A C 1
ATOM 647 O O . PHE A 1 81 ? 6.202 -6.291 -14.162 1.00 85.50 81 PHE A O 1
ATOM 654 N N . ASN A 1 82 ? 6.793 -7.246 -16.106 1.00 87.62 82 ASN A N 1
ATOM 655 C CA . ASN A 1 82 ? 5.428 -7.431 -16.574 1.00 87.62 82 ASN A CA 1
ATOM 656 C C . ASN A 1 82 ? 4.676 -8.439 -15.695 1.00 87.62 82 ASN A C 1
ATOM 658 O O . ASN A 1 82 ? 3.568 -8.146 -15.252 1.00 87.62 82 ASN A O 1
ATOM 662 N N . TRP A 1 83 ? 5.290 -9.583 -15.387 1.00 91.06 83 TRP A N 1
ATOM 663 C CA . TRP A 1 83 ? 4.707 -10.584 -14.494 1.00 91.06 83 TRP A CA 1
ATOM 664 C C . TRP A 1 83 ? 4.467 -10.032 -13.080 1.00 91.06 83 TRP A C 1
ATOM 666 O O . TRP A 1 83 ? 3.359 -10.155 -12.560 1.00 91.06 83 TRP A O 1
ATOM 676 N N . LEU A 1 84 ? 5.452 -9.339 -12.494 1.00 91.12 84 LEU A N 1
ATOM 677 C CA . LEU 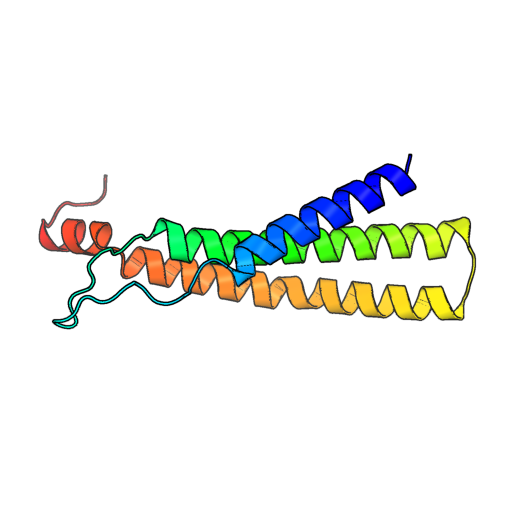A 1 84 ? 5.314 -8.669 -11.192 1.00 91.12 84 LEU A CA 1
ATOM 678 C C . LEU A 1 84 ? 4.181 -7.640 -11.193 1.00 91.12 84 LEU A C 1
ATOM 680 O O . LEU A 1 84 ? 3.383 -7.599 -10.259 1.00 91.12 84 LEU A O 1
ATOM 684 N N . TYR A 1 85 ? 4.080 -6.830 -12.248 1.00 91.88 85 TYR A N 1
ATOM 685 C CA . TYR A 1 85 ? 3.004 -5.854 -12.387 1.00 91.88 85 TYR A CA 1
ATOM 686 C C . TYR A 1 85 ? 1.630 -6.528 -12.443 1.00 91.88 85 TYR A C 1
ATOM 688 O O . TYR A 1 85 ? 0.716 -6.084 -11.758 1.00 91.88 85 TYR A O 1
ATOM 696 N N . TRP A 1 86 ? 1.480 -7.615 -13.204 1.00 92.06 86 TRP A N 1
ATOM 697 C CA . TRP A 1 86 ? 0.225 -8.369 -13.260 1.00 92.06 86 TRP A CA 1
ATOM 698 C C . TRP A 1 86 ? -0.135 -9.017 -11.925 1.00 92.06 86 TRP A C 1
ATOM 700 O O . TRP A 1 86 ? -1.304 -9.013 -11.546 1.00 92.06 86 TRP A O 1
ATOM 710 N N . LEU A 1 87 ? 0.855 -9.519 -11.186 1.00 93.38 87 LEU A N 1
ATOM 711 C CA . LEU A 1 87 ? 0.652 -10.061 -9.845 1.00 93.38 87 LEU A CA 1
ATOM 712 C C . LEU A 1 87 ? 0.173 -8.976 -8.866 1.00 93.38 87 LEU A C 1
ATOM 714 O O . LEU A 1 87 ? -0.788 -9.194 -8.128 1.00 93.38 87 LEU A O 1
ATOM 718 N N . LEU A 1 88 ? 0.784 -7.787 -8.898 1.00 92.62 88 LEU A N 1
ATOM 719 C CA . LEU A 1 88 ? 0.327 -6.625 -8.124 1.00 92.62 88 LEU A CA 1
ATOM 720 C C . LEU A 1 88 ? -1.061 -6.147 -8.576 1.00 92.62 88 LEU A C 1
ATOM 722 O O . LEU A 1 88 ? -1.903 -5.790 -7.761 1.00 92.62 88 LEU A O 1
ATOM 726 N N . TRP A 1 89 ? -1.341 -6.175 -9.875 1.00 92.50 89 TRP A N 1
ATOM 727 C CA . TRP A 1 89 ? -2.655 -5.814 -10.391 1.00 92.50 89 TRP A CA 1
ATOM 728 C C . TRP A 1 89 ? -3.736 -6.787 -9.910 1.00 92.50 89 TRP A C 1
ATOM 730 O O . TRP A 1 89 ? -4.789 -6.360 -9.449 1.00 92.50 89 TRP A O 1
ATOM 740 N N . ALA A 1 90 ? -3.467 -8.093 -9.934 1.00 93.12 90 ALA A N 1
ATOM 741 C CA . ALA A 1 90 ? -4.388 -9.105 -9.425 1.00 93.12 90 ALA A CA 1
ATOM 742 C C . ALA A 1 90 ? -4.648 -8.949 -7.915 1.00 93.12 90 ALA A C 1
ATOM 744 O O . ALA A 1 90 ? -5.777 -9.136 -7.460 1.00 93.12 90 ALA A O 1
ATOM 745 N N . GLY A 1 91 ? -3.630 -8.553 -7.145 1.00 89.69 91 GLY A N 1
ATOM 746 C CA . GLY A 1 91 ? -3.739 -8.323 -5.703 1.00 89.69 91 GLY A CA 1
ATOM 747 C C . GLY A 1 91 ? -4.603 -7.121 -5.301 1.00 89.69 91 GLY A C 1
ATOM 748 O O . GLY A 1 91 ? -5.053 -7.063 -4.153 1.00 89.69 91 GLY A O 1
ATOM 749 N N . ILE A 1 92 ? -4.913 -6.201 -6.226 1.00 90.50 92 ILE A N 1
ATOM 750 C CA . ILE A 1 92 ? -5.747 -5.029 -5.921 1.00 90.50 92 ILE A CA 1
ATOM 751 C C . ILE A 1 92 ? -7.178 -5.421 -5.542 1.00 90.50 92 ILE A C 1
ATOM 753 O O . ILE A 1 92 ? -7.770 -4.807 -4.657 1.00 90.50 92 ILE A O 1
ATOM 757 N N . TRP A 1 93 ? -7.725 -6.468 -6.167 1.00 88.56 93 TRP A N 1
ATOM 758 C CA . TRP A 1 93 ? -9.100 -6.912 -5.944 1.00 88.56 93 TRP A CA 1
ATOM 759 C C . TRP A 1 93 ? -9.306 -7.470 -4.531 1.00 88.56 93 TRP A C 1
ATOM 761 O O . TRP A 1 93 ? -10.172 -6.949 -3.824 1.00 88.56 93 TRP A O 1
ATOM 771 N N . PRO A 1 94 ? -8.502 -8.447 -4.057 1.00 89.75 94 PRO A N 1
ATOM 772 C CA . PRO A 1 94 ? -8.550 -8.882 -2.664 1.00 89.75 94 PRO A CA 1
ATOM 773 C C . PRO A 1 94 ? -8.376 -7.731 -1.673 1.00 89.75 94 PRO A C 1
ATOM 775 O O . PRO A 1 94 ? -9.079 -7.670 -0.664 1.00 89.75 94 PRO A O 1
ATOM 778 N N . LEU A 1 95 ? -7.464 -6.797 -1.956 1.00 88.94 95 LEU A N 1
ATOM 779 C CA . LEU A 1 95 ? -7.186 -5.665 -1.074 1.00 88.94 95 LEU A CA 1
ATOM 780 C C . LEU A 1 95 ? -8.376 -4.695 -0.998 1.00 88.94 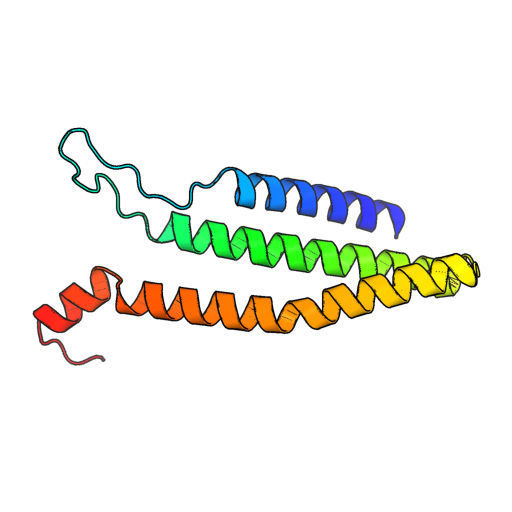95 LEU A C 1
ATOM 782 O O . LEU A 1 95 ? -8.771 -4.286 0.091 1.00 88.94 95 LEU A O 1
ATOM 786 N N . MET A 1 96 ? -9.008 -4.387 -2.131 1.00 86.75 96 MET A N 1
ATOM 787 C CA . MET A 1 96 ? -10.226 -3.577 -2.174 1.00 86.75 96 MET A CA 1
ATOM 788 C C . MET A 1 96 ? -11.376 -4.250 -1.424 1.00 86.75 96 MET A C 1
ATOM 790 O O . MET A 1 96 ? -11.969 -3.626 -0.545 1.00 86.75 96 MET A O 1
ATOM 794 N N . VAL A 1 97 ? -11.648 -5.529 -1.699 1.00 89.38 97 VAL A N 1
ATOM 795 C CA . VAL A 1 97 ? -12.730 -6.281 -1.042 1.00 89.38 97 VAL A CA 1
ATOM 796 C C . VAL A 1 97 ? -12.519 -6.347 0.471 1.00 89.38 97 VAL A C 1
ATOM 798 O O . VAL A 1 97 ? -13.433 -6.042 1.234 1.00 89.38 97 VAL A O 1
ATOM 801 N N . THR A 1 98 ? -11.310 -6.679 0.928 1.00 87.25 98 THR A N 1
ATOM 802 C CA . THR A 1 98 ? -11.003 -6.732 2.366 1.00 87.25 98 THR A CA 1
ATOM 803 C C . THR A 1 98 ? -11.107 -5.361 3.025 1.00 87.25 98 THR A C 1
ATOM 805 O O . THR A 1 98 ? -11.698 -5.252 4.099 1.00 87.25 98 THR A O 1
ATOM 808 N N . SER A 1 99 ? -10.609 -4.301 2.380 1.00 85.12 99 SER A N 1
ATOM 809 C CA . SER A 1 99 ? -10.735 -2.934 2.898 1.00 85.12 99 SER A CA 1
ATOM 810 C C . SER A 1 99 ? -12.200 -2.502 3.037 1.00 85.12 99 SER A C 1
ATOM 812 O O . SER A 1 99 ? -12.571 -1.926 4.060 1.00 85.12 99 SER A O 1
ATOM 814 N N . LEU A 1 100 ? -13.050 -2.863 2.070 1.00 86.50 100 LEU A N 1
ATOM 815 C CA . LEU A 1 100 ? -14.480 -2.574 2.077 1.00 86.50 100 LEU A CA 1
ATOM 816 C C . LEU A 1 100 ? -15.212 -3.345 3.183 1.00 86.50 100 LEU A C 1
ATOM 818 O O . LEU A 1 100 ? -15.968 -2.742 3.941 1.00 86.50 100 LEU A O 1
ATOM 822 N N . ILE A 1 101 ? -14.931 -4.644 3.345 1.00 87.56 101 ILE A N 1
ATOM 823 C CA . ILE A 1 101 ? -15.484 -5.462 4.438 1.00 87.56 101 ILE A CA 1
ATOM 824 C C . ILE A 1 101 ? -15.107 -4.865 5.799 1.00 87.56 101 ILE A C 1
ATOM 826 O O . ILE A 1 101 ? -15.976 -4.676 6.650 1.00 87.56 101 ILE A O 1
ATOM 830 N N . ILE A 1 102 ? -13.833 -4.518 6.009 1.00 84.56 102 ILE A N 1
ATOM 831 C CA . ILE A 1 102 ? -13.387 -3.935 7.282 1.00 84.56 102 ILE A CA 1
ATOM 832 C C . ILE A 1 102 ? -14.027 -2.556 7.506 1.00 84.56 102 ILE A C 1
ATOM 834 O O . ILE A 1 102 ? -14.425 -2.242 8.628 1.00 84.56 102 ILE A O 1
ATOM 838 N N . GLY A 1 103 ? -14.172 -1.746 6.453 1.00 82.25 103 GLY A N 1
ATOM 839 C CA . GLY A 1 103 ? -14.880 -0.467 6.506 1.00 82.25 103 GLY A CA 1
ATOM 840 C C . GLY A 1 103 ? -16.335 -0.623 6.954 1.00 82.25 103 GLY A C 1
ATOM 841 O O . GLY A 1 103 ? -16.769 0.074 7.870 1.00 82.25 103 GLY A O 1
ATOM 842 N N . ILE A 1 104 ? -17.061 -1.587 6.382 1.00 82.56 104 ILE A N 1
ATOM 843 C CA . ILE A 1 104 ? -18.446 -1.902 6.762 1.00 82.56 104 ILE A CA 1
ATOM 844 C C . ILE A 1 104 ? -18.519 -2.379 8.217 1.00 82.56 104 ILE A C 1
ATOM 846 O O . ILE A 1 104 ? -19.345 -1.879 8.979 1.00 82.56 104 ILE A O 1
ATOM 850 N N . ILE A 1 105 ? -17.639 -3.294 8.637 1.00 82.12 105 ILE A N 1
ATOM 851 C CA . ILE A 1 105 ? -17.595 -3.778 10.027 1.00 82.12 105 ILE A CA 1
ATOM 852 C C . ILE A 1 105 ? -17.364 -2.613 10.994 1.00 82.12 105 ILE A C 1
ATOM 854 O O . ILE A 1 105 ? -18.054 -2.509 12.010 1.00 82.12 105 ILE A O 1
ATOM 858 N N . ASN A 1 106 ? -16.429 -1.714 10.679 1.00 75.19 106 ASN A N 1
ATOM 859 C CA . ASN A 1 106 ? -16.151 -0.546 11.511 1.00 75.19 106 ASN A CA 1
ATOM 860 C C . ASN A 1 106 ? -17.347 0.411 11.580 1.00 75.19 106 ASN A C 1
ATOM 862 O O . ASN A 1 106 ? -17.636 0.919 12.659 1.00 75.19 106 ASN A O 1
ATOM 866 N N . LEU A 1 107 ? -18.065 0.621 10.473 1.00 75.25 107 LEU A N 1
ATOM 867 C CA . LEU A 1 107 ? -19.284 1.434 10.456 1.00 75.25 107 LEU A CA 1
ATOM 868 C C . LEU A 1 107 ? -20.389 0.826 11.328 1.00 75.25 107 LEU A C 1
ATOM 870 O O . LEU A 1 107 ? -20.974 1.536 12.142 1.00 75.25 107 LEU A O 1
ATOM 874 N N . LEU A 1 108 ? -20.637 -0.482 11.204 1.00 74.94 108 LEU A N 1
ATOM 875 C CA . LEU A 1 108 ? -21.663 -1.194 11.978 1.00 74.94 108 LEU A CA 1
ATOM 876 C C . LEU A 1 108 ? -21.332 -1.263 13.475 1.00 74.94 108 LEU A C 1
ATOM 878 O O . LEU A 1 108 ? -22.219 -1.185 14.322 1.00 74.94 108 LEU A O 1
ATOM 882 N N . THR A 1 109 ? -20.049 -1.400 13.810 1.00 71.06 109 THR A N 1
ATOM 883 C CA . THR A 1 109 ? -19.579 -1.500 15.202 1.00 71.06 109 THR A CA 1
ATOM 884 C C . THR A 1 109 ? -19.305 -0.123 15.821 1.00 71.06 109 THR A C 1
ATOM 886 O O . THR A 1 109 ? -18.999 -0.024 17.011 1.00 71.06 109 THR A O 1
ATOM 889 N N . GLY A 1 110 ? -19.409 0.946 15.028 1.00 66.44 110 GLY A N 1
ATOM 890 C CA . GLY A 1 110 ? -19.107 2.306 15.447 1.00 66.44 110 GLY A CA 1
ATOM 891 C C . GLY A 1 110 ? -20.044 2.786 16.550 1.00 66.44 110 GLY A C 1
ATOM 892 O O . GLY A 1 110 ? -21.258 2.550 16.527 1.00 66.44 110 GLY A O 1
ATOM 893 N N . LYS A 1 111 ? -19.484 3.510 17.525 1.00 63.28 111 LYS A N 1
ATOM 894 C CA . LYS A 1 111 ? -20.232 3.979 18.705 1.00 63.28 111 LYS A CA 1
ATOM 895 C C . LYS A 1 111 ? -21.434 4.841 18.301 1.00 63.28 111 LYS A C 1
ATOM 897 O O . LYS A 1 111 ? -22.502 4.709 18.885 1.00 63.28 111 LYS A O 1
ATOM 902 N N . LYS A 1 112 ? -21.287 5.635 17.234 1.00 63.34 112 LYS A N 1
ATOM 903 C CA . LYS A 1 112 ? -22.356 6.470 16.661 1.00 63.34 112 LYS A CA 1
ATOM 904 C C . LYS A 1 112 ? -23.538 5.655 16.134 1.00 63.34 112 LYS A C 1
ATOM 906 O O . LYS A 1 112 ? -24.676 6.055 16.346 1.00 63.34 112 LYS A O 1
ATOM 911 N N . MET A 1 113 ? -23.287 4.517 15.480 1.00 61.72 113 MET A N 1
ATOM 912 C CA . MET A 1 113 ? -24.362 3.651 14.985 1.00 61.72 113 MET A CA 1
ATOM 913 C C . MET A 1 113 ? -25.085 2.959 16.141 1.00 61.72 113 MET A C 1
ATOM 915 O O . MET A 1 113 ? -26.312 2.921 16.157 1.00 61.72 113 MET A O 1
ATOM 919 N N . ARG A 1 114 ? -24.339 2.490 17.151 1.00 64.19 114 ARG A N 1
ATOM 920 C CA . ARG A 1 114 ? -24.918 1.950 18.393 1.00 64.19 114 ARG A CA 1
ATOM 921 C C . ARG A 1 114 ? -25.752 2.985 19.145 1.00 64.19 114 ARG A C 1
ATOM 923 O O . ARG A 1 114 ? -26.836 2.663 19.616 1.00 64.19 114 ARG A O 1
ATOM 930 N N . GLU A 1 115 ? -25.273 4.221 19.247 1.00 67.12 115 GLU A N 1
ATOM 931 C CA . GLU A 1 115 ? -26.011 5.318 19.878 1.00 67.12 115 GLU A CA 1
ATOM 932 C C . GLU A 1 115 ? -27.255 5.716 19.068 1.00 67.12 115 GLU A C 1
ATOM 934 O O . GLU A 1 115 ? -28.291 5.982 19.670 1.00 67.12 115 GLU A O 1
ATOM 939 N N . ALA A 1 116 ? -27.201 5.702 17.732 1.00 63.69 116 ALA A N 1
ATOM 940 C CA . ALA A 1 116 ? -28.362 5.955 16.872 1.00 63.69 116 ALA A CA 1
ATOM 941 C C . ALA A 1 116 ? -29.433 4.856 17.000 1.00 63.69 116 ALA A C 1
ATOM 943 O O . ALA A 1 116 ? -30.610 5.169 17.178 1.00 63.69 116 ALA A O 1
ATOM 944 N N . PHE A 1 117 ? -29.018 3.583 17.006 1.00 65.06 117 PHE A N 1
ATOM 945 C CA . PHE A 1 117 ? -29.908 2.441 17.245 1.00 65.06 117 PHE A CA 1
ATOM 946 C C . PHE A 1 117 ? -30.547 2.493 18.638 1.00 65.06 117 PHE A C 1
ATOM 948 O O . PHE A 1 117 ? -31.758 2.332 18.763 1.00 65.06 117 PHE A O 1
ATOM 955 N N . ASN A 1 118 ? -29.761 2.779 19.681 1.00 66.06 118 ASN A N 1
ATOM 956 C CA . ASN A 1 118 ? -30.265 2.868 21.055 1.00 66.06 118 ASN A CA 1
ATOM 957 C C . ASN A 1 118 ? -31.187 4.072 21.287 1.00 66.06 118 ASN A C 1
ATOM 959 O O . ASN A 1 118 ? -32.015 4.037 22.191 1.00 66.06 118 ASN A O 1
ATOM 963 N N . ARG A 1 119 ? -31.054 5.142 20.495 1.00 70.88 119 ARG A N 1
ATOM 964 C CA . ARG A 1 119 ? -31.934 6.318 20.573 1.00 70.88 119 ARG A CA 1
ATOM 965 C C . ARG A 1 119 ? -33.213 6.167 19.740 1.00 70.88 119 ARG A C 1
ATOM 967 O O . ARG A 1 119 ? -34.021 7.090 19.739 1.00 70.88 119 ARG A O 1
ATOM 974 N N . GLY A 1 120 ? -33.405 5.041 19.042 1.00 63.62 120 GLY A N 1
ATOM 975 C CA . GLY A 1 120 ? -34.599 4.777 18.231 1.00 63.62 120 GLY A CA 1
ATOM 976 C C . GLY A 1 120 ? -34.831 5.793 17.107 1.00 63.62 120 GLY A C 1
ATOM 977 O O . GLY A 1 120 ? -35.954 5.917 16.625 1.00 63.62 120 GLY A O 1
ATOM 978 N N . VAL A 1 121 ? -33.804 6.554 16.713 1.00 59.56 121 VAL A N 1
ATOM 979 C CA . VAL A 1 121 ? -33.964 7.652 15.753 1.00 59.56 121 VAL A CA 1
ATOM 980 C C . VAL A 1 121 ? -33.977 7.064 14.341 1.00 59.56 121 VAL A C 1
ATOM 982 O O . VAL A 1 121 ? -32.976 6.469 13.934 1.00 59.56 121 VAL A O 1
ATOM 985 N N . PRO A 1 122 ? -35.075 7.209 13.577 1.00 55.78 122 PRO A N 1
ATOM 986 C CA . PRO A 1 122 ? -35.113 6.775 12.190 1.00 55.78 122 PRO A CA 1
ATOM 987 C C . PRO A 1 122 ? -34.134 7.621 11.373 1.00 55.78 122 PRO A C 1
ATOM 989 O O . PRO A 1 122 ? -34.130 8.849 11.468 1.00 55.78 122 PRO A O 1
ATOM 992 N N . PHE A 1 123 ? -33.292 6.947 10.590 1.00 51.25 123 PHE A N 1
ATOM 993 C CA . PHE A 1 123 ? -32.359 7.572 9.656 1.00 51.25 123 PHE A CA 1
ATOM 994 C C . PHE A 1 123 ? -33.107 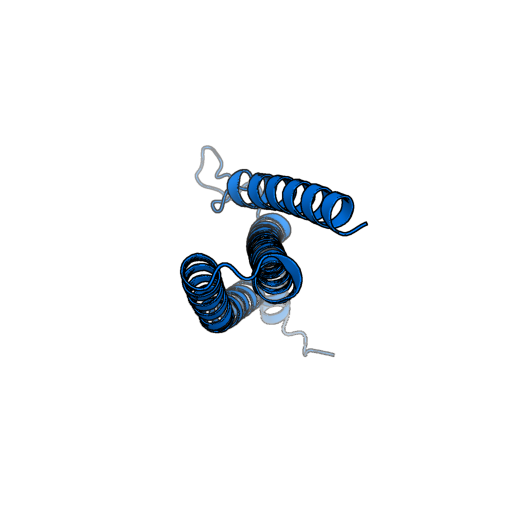8.575 8.762 1.00 51.25 123 PHE A C 1
ATOM 996 O O . PHE A 1 123 ? -34.054 8.198 8.070 1.00 51.25 123 PHE A O 1
ATOM 1003 N N . ARG A 1 124 ? -32.688 9.842 8.789 1.00 45.03 124 ARG A N 1
ATOM 1004 C CA . ARG A 1 124 ? -33.105 10.884 7.850 1.00 45.03 124 ARG A CA 1
ATOM 1005 C C . ARG A 1 124 ? -31.873 11.526 7.242 1.00 45.03 124 ARG A C 1
ATOM 1007 O O . ARG A 1 124 ? -30.915 11.758 8.013 1.00 45.03 124 ARG A O 1
#